Protein AF-G5QCC0-F1 (afdb_monomer_lite)

pLDDT: mean 82.13, std 9.32, range [46.75, 91.38]

Foldseek 3Di:
DDLDKDKDFFQDDCVVDDADPPAKDQPQPVDDPDNGRMMGIGRDVVSVVVVVVRNVVSVVVD

Sequence (62 aa):
MTDPHLRLWLKINPQHIQLEEGFSRDVTNIGHWGTGDVELIVRNEHDLDKAKLLIEKAWQEN

Structure (mmCIF, N/CA/C/O backbone):
data_AF-G5QCC0-F1
#
_entry.id   AF-G5QCC0-F1
#
loop_
_atom_site.group_PDB
_atom_site.id
_atom_site.type_symbol
_atom_site.label_atom_id
_atom_site.label_alt_id
_atom_site.label_comp_id
_atom_site.label_asym_id
_atom_site.label_entity_id
_atom_site.label_seq_id
_atom_site.pdbx_PDB_ins_code
_atom_site.Cartn_x
_atom_site.Cartn_y
_atom_site.Cartn_z
_atom_site.occupancy
_atom_site.B_iso_or_equiv
_atom_site.auth_seq_id
_atom_site.auth_comp_id
_atom_site.auth_asym_id
_atom_site.auth_atom_id
_atom_site.pdbx_PDB_model_num
ATOM 1 N N . MET A 1 1 ? 15.298 -11.408 -14.348 1.00 46.75 1 MET A N 1
ATOM 2 C CA . MET A 1 1 ? 15.236 -9.936 -14.259 1.00 46.75 1 MET A CA 1
ATOM 3 C C . MET A 1 1 ? 14.491 -9.606 -12.983 1.00 46.75 1 MET A C 1
ATOM 5 O O . MET A 1 1 ? 13.336 -9.989 -12.868 1.00 46.75 1 MET A O 1
ATOM 9 N N . THR A 1 2 ? 15.165 -9.028 -11.997 1.00 66.38 2 THR A N 1
ATOM 10 C CA . THR A 1 2 ? 14.531 -8.573 -10.754 1.00 66.38 2 THR A CA 1
ATOM 11 C C . THR A 1 2 ? 13.858 -7.246 -11.078 1.00 66.38 2 THR A C 1
ATOM 13 O O . THR A 1 2 ? 14.557 -6.338 -11.508 1.00 66.38 2 THR A O 1
ATOM 16 N N . ASP A 1 3 ? 12.534 -7.152 -10.970 1.00 76.88 3 ASP A N 1
ATOM 17 C CA . ASP A 1 3 ? 11.805 -5.879 -11.050 1.00 76.88 3 ASP A CA 1
ATOM 18 C C . ASP A 1 3 ? 12.006 -5.182 -9.696 1.00 76.88 3 ASP A C 1
ATOM 20 O O . ASP A 1 3 ? 11.465 -5.670 -8.701 1.00 76.88 3 ASP A O 1
ATOM 24 N N . PRO A 1 4 ? 12.866 -4.150 -9.592 1.00 81.94 4 PRO A N 1
ATOM 25 C CA . PRO A 1 4 ? 13.139 -3.518 -8.313 1.00 81.94 4 PRO A CA 1
ATOM 26 C C . PRO A 1 4 ? 11.928 -2.663 -7.935 1.00 81.94 4 PRO A C 1
ATOM 28 O O . PRO A 1 4 ? 11.742 -1.566 -8.454 1.00 81.94 4 PRO A O 1
ATOM 31 N N . HIS A 1 5 ? 11.099 -3.183 -7.038 1.00 86.94 5 HIS A N 1
ATOM 32 C CA . HIS A 1 5 ? 9.955 -2.475 -6.480 1.00 86.94 5 HIS A CA 1
ATOM 33 C C . HIS A 1 5 ? 9.948 -2.592 -4.961 1.00 86.94 5 HIS A C 1
ATOM 35 O O . HIS A 1 5 ? 10.360 -3.605 -4.389 1.00 86.94 5 HIS A O 1
ATOM 41 N N . LEU A 1 6 ? 9.442 -1.554 -4.305 1.00 87.50 6 LEU A N 1
ATOM 42 C CA . LEU A 1 6 ? 9.125 -1.594 -2.889 1.00 87.50 6 LEU A CA 1
ATOM 43 C C . LEU A 1 6 ? 7.676 -2.058 -2.735 1.00 87.50 6 LEU A C 1
ATOM 45 O O . LEU A 1 6 ? 6.778 -1.522 -3.378 1.00 87.50 6 LEU A O 1
ATOM 49 N N . ARG A 1 7 ? 7.453 -3.054 -1.880 1.00 87.94 7 ARG A N 1
ATOM 50 C CA . ARG A 1 7 ? 6.120 -3.566 -1.562 1.00 87.94 7 ARG A CA 1
ATOM 51 C C . ARG A 1 7 ? 5.752 -3.202 -0.132 1.00 87.94 7 ARG A C 1
ATOM 53 O O . ARG A 1 7 ? 6.547 -3.432 0.777 1.00 87.94 7 ARG A O 1
ATOM 60 N N . LEU A 1 8 ? 4.563 -2.644 0.054 1.00 86.75 8 LEU A N 1
ATOM 61 C CA . LEU A 1 8 ? 4.046 -2.209 1.350 1.00 86.75 8 LEU A CA 1
ATOM 62 C C . LEU A 1 8 ? 2.662 -2.816 1.569 1.00 86.75 8 LEU A C 1
ATOM 64 O O . LEU A 1 8 ? 1.866 -2.867 0.637 1.00 86.75 8 LEU A O 1
ATOM 68 N N . TRP A 1 9 ? 2.364 -3.229 2.798 1.00 87.00 9 TRP A N 1
ATOM 69 C CA . TRP A 1 9 ? 1.015 -3.622 3.206 1.00 87.00 9 TRP A CA 1
ATOM 70 C C . TRP A 1 9 ? 0.484 -2.597 4.195 1.00 87.00 9 TRP A C 1
ATOM 72 O O . TR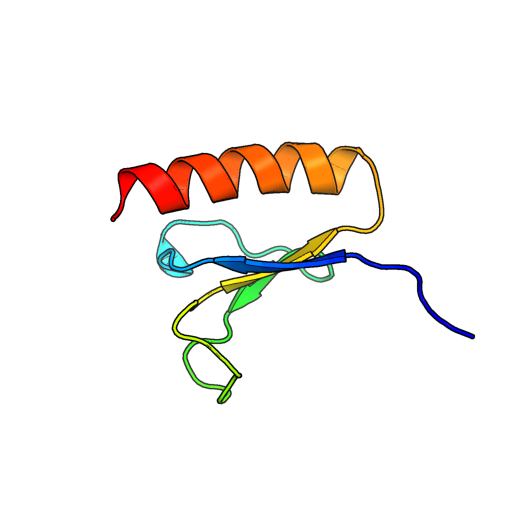P A 1 9 ? 1.110 -2.349 5.227 1.00 87.00 9 TRP A O 1
ATOM 82 N N . LEU A 1 10 ? -0.652 -1.990 3.867 1.00 85.19 10 LEU A N 1
ATOM 83 C CA . LEU A 1 10 ? -1.305 -0.988 4.698 1.00 85.19 10 LEU A CA 1
ATOM 84 C C . LEU A 1 10 ? -2.648 -1.515 5.187 1.00 85.19 10 LEU A C 1
ATOM 86 O O . LEU A 1 10 ? -3.417 -2.110 4.433 1.00 85.19 10 LEU A O 1
ATOM 90 N N . LYS A 1 11 ? -2.934 -1.264 6.463 1.00 85.19 11 LYS A N 1
ATOM 91 C CA . LYS A 1 11 ? -4.227 -1.551 7.083 1.00 85.19 11 LYS A CA 1
ATOM 92 C C . LYS A 1 11 ? -5.162 -0.364 6.858 1.00 85.19 11 LYS A C 1
ATOM 94 O O . LYS A 1 11 ? -5.348 0.463 7.741 1.00 85.19 11 LYS A O 1
ATOM 99 N N . ILE A 1 12 ? -5.682 -0.269 5.642 1.0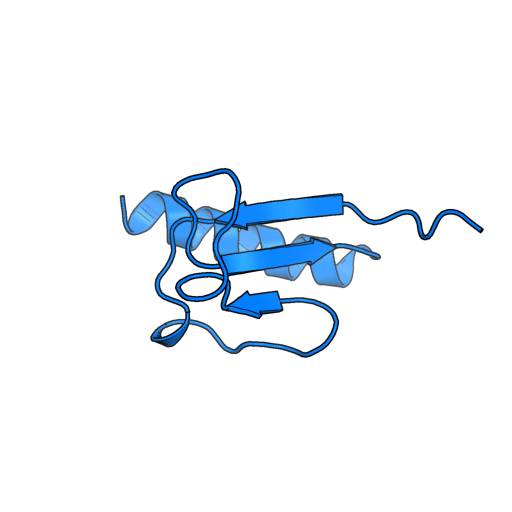0 84.56 12 ILE A N 1
ATOM 100 C CA . ILE A 1 12 ? -6.679 0.721 5.218 1.00 84.56 12 ILE A CA 1
ATOM 101 C C . ILE A 1 12 ? -7.768 0.014 4.440 1.00 84.56 12 ILE A C 1
ATOM 103 O O . ILE A 1 12 ? -7.501 -0.989 3.783 1.00 84.56 12 ILE A O 1
ATOM 107 N N . ASN A 1 13 ? -8.985 0.548 4.475 1.00 82.00 13 ASN A N 1
ATOM 108 C CA . ASN A 1 13 ? -10.072 -0.058 3.726 1.00 82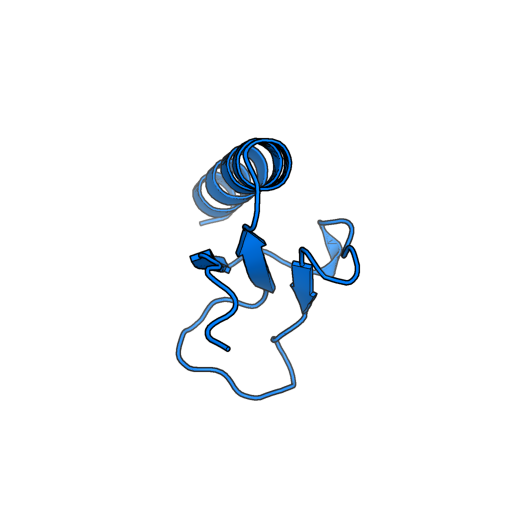.00 13 ASN A CA 1
ATOM 109 C C . ASN A 1 13 ? -9.851 0.166 2.211 1.00 82.00 13 ASN A C 1
ATOM 111 O O . ASN A 1 13 ? -9.838 1.324 1.778 1.00 82.00 13 ASN A O 1
ATOM 115 N N . PRO A 1 14 ? -9.724 -0.891 1.379 1.00 83.00 14 PRO A N 1
ATOM 116 C CA . PRO A 1 14 ? -9.591 -0.758 -0.075 1.00 83.00 14 PRO A CA 1
ATOM 117 C C . PRO A 1 14 ? -10.759 0.005 -0.713 1.00 83.00 14 PRO A C 1
ATOM 119 O O . PRO A 1 14 ? -10.592 0.603 -1.768 1.00 83.00 14 PRO A O 1
ATOM 122 N N . GLN A 1 15 ? -11.926 0.048 -0.062 1.00 80.88 15 GLN A N 1
ATOM 123 C CA . GLN A 1 15 ? -13.091 0.818 -0.518 1.00 80.88 15 GLN A CA 1
ATOM 124 C C . GLN A 1 15 ? -12.931 2.336 -0.327 1.00 80.88 15 GLN A C 1
ATOM 126 O O . GLN A 1 15 ? -13.634 3.110 -0.971 1.00 80.88 15 GLN A O 1
ATOM 131 N N . HIS A 1 16 ? -12.034 2.777 0.562 1.00 80.75 16 HIS A N 1
ATOM 132 C CA . HIS A 1 16 ? -11.776 4.195 0.851 1.00 80.75 16 HIS A CA 1
ATOM 133 C C . HIS A 1 16 ? -10.663 4.791 -0.024 1.00 80.75 16 HIS A C 1
ATOM 135 O O . HIS A 1 16 ? -10.367 5.990 0.063 1.00 80.75 16 HIS A O 1
ATOM 141 N N . ILE A 1 17 ? -10.033 3.968 -0.863 1.00 82.81 17 ILE A N 1
ATOM 142 C CA . ILE A 1 17 ? -8.960 4.376 -1.762 1.00 82.81 17 ILE A CA 1
ATOM 143 C C . ILE A 1 17 ? -9.286 3.983 -3.195 1.00 82.81 17 ILE A C 1
ATOM 145 O O . ILE A 1 17 ? -10.051 3.060 -3.458 1.00 82.81 17 ILE A O 1
ATOM 149 N N . GLN A 1 18 ? -8.676 4.684 -4.140 1.00 82.31 18 GLN A N 1
ATOM 150 C CA . GLN A 1 18 ? -8.763 4.301 -5.536 1.00 82.31 18 GLN A CA 1
ATOM 151 C C . GLN A 1 18 ? -7.650 3.297 -5.836 1.00 82.31 18 GLN A C 1
ATOM 153 O O . GLN A 1 18 ? -6.464 3.625 -5.747 1.00 82.31 18 GLN A O 1
ATOM 158 N N . LEU A 1 19 ? -8.043 2.061 -6.138 1.00 84.12 19 LEU A N 1
ATOM 159 C CA . LEU A 1 19 ? -7.108 1.019 -6.545 1.00 84.12 19 LEU A CA 1
ATOM 160 C C . LEU A 1 19 ? -6.640 1.287 -7.979 1.00 84.12 19 LEU A C 1
ATOM 162 O O . LEU A 1 19 ? -7.453 1.555 -8.864 1.00 84.12 19 L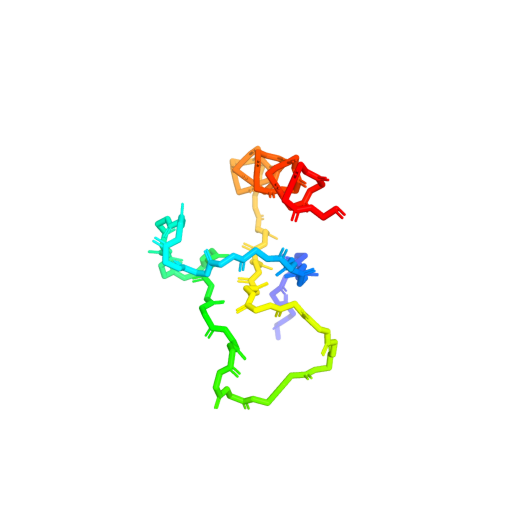EU A O 1
ATOM 166 N N . GLU A 1 20 ? -5.333 1.229 -8.200 1.00 84.81 20 GLU A N 1
ATOM 167 C CA . GLU A 1 20 ? -4.682 1.528 -9.470 1.00 84.81 20 GLU A CA 1
ATOM 168 C C . GLU A 1 20 ? -3.836 0.323 -9.880 1.00 84.81 20 GLU A C 1
ATOM 170 O O . GLU A 1 20 ? -2.933 -0.102 -9.156 1.00 84.81 20 GLU A O 1
ATOM 175 N N . GLU A 1 21 ? -4.141 -0.251 -11.043 1.00 82.19 21 GLU A N 1
ATOM 176 C CA . GLU A 1 21 ? -3.460 -1.450 -11.522 1.00 82.19 21 GLU A CA 1
ATOM 177 C C . GLU A 1 21 ? -1.951 -1.197 -11.671 1.00 82.19 21 GLU A C 1
ATOM 179 O O . GLU A 1 21 ? -1.519 -0.257 -12.333 1.00 82.19 21 GLU A O 1
ATOM 184 N N . GLY A 1 22 ? -1.140 -2.040 -11.027 1.00 83.44 22 GLY A N 1
ATOM 185 C CA . GLY A 1 22 ? 0.321 -1.912 -11.012 1.00 83.44 22 GLY A CA 1
ATOM 186 C C . GLY A 1 22 ? 0.895 -1.072 -9.864 1.00 83.44 22 GLY A C 1
ATOM 187 O O . GLY A 1 22 ? 2.093 -1.202 -9.604 1.00 83.44 22 GLY A O 1
ATOM 188 N N . PHE A 1 23 ? 0.062 -0.304 -9.150 1.00 87.81 23 PHE A N 1
ATOM 189 C CA . PHE A 1 23 ? 0.443 0.469 -7.960 1.00 87.81 23 PHE A CA 1
ATOM 190 C C . PHE A 1 23 ? -0.238 -0.035 -6.683 1.00 87.81 23 PHE A C 1
ATOM 192 O O . PHE A 1 23 ? 0.432 -0.195 -5.670 1.00 87.81 23 PHE A O 1
ATOM 199 N N . SER A 1 24 ? -1.544 -0.306 -6.696 1.00 88.94 24 SER A N 1
ATOM 200 C CA . SER A 1 24 ? -2.294 -0.726 -5.509 1.00 88.94 24 SER A CA 1
ATOM 201 C C . SER A 1 24 ? -3.244 -1.885 -5.795 1.00 88.94 24 SER A C 1
ATOM 203 O O . SER A 1 24 ? -3.827 -2.004 -6.873 1.00 88.94 24 SER A O 1
ATOM 205 N N . ARG A 1 25 ? -3.384 -2.783 -4.818 1.00 87.44 25 ARG A N 1
ATOM 206 C CA . ARG A 1 25 ? -4.175 -4.006 -4.942 1.00 87.44 25 ARG A CA 1
ATOM 207 C C . ARG A 1 25 ? -4.883 -4.334 -3.632 1.00 87.44 25 ARG A C 1
ATOM 209 O O . ARG A 1 25 ? -4.251 -4.379 -2.581 1.00 87.44 25 ARG A O 1
ATOM 216 N N . ASP A 1 26 ? -6.180 -4.617 -3.722 1.00 86.31 26 ASP A N 1
ATOM 217 C CA . ASP A 1 26 ? -6.943 -5.227 -2.628 1.00 86.31 26 ASP A CA 1
ATOM 218 C C . ASP A 1 26 ? -6.409 -6.636 -2.386 1.00 86.31 26 ASP A C 1
ATOM 220 O O . ASP A 1 26 ? -6.412 -7.461 -3.308 1.00 86.31 26 ASP A O 1
ATOM 224 N N . VAL A 1 27 ? -5.935 -6.887 -1.164 1.00 85.00 27 VAL A N 1
ATOM 225 C CA . VAL A 1 27 ? -5.454 -8.198 -0.727 1.00 85.00 27 VAL A CA 1
ATOM 226 C C . VAL A 1 27 ? -6.276 -8.815 0.409 1.00 85.00 27 VAL A C 1
ATOM 228 O O . VAL A 1 27 ? -5.878 -9.853 0.952 1.00 85.00 27 VAL A O 1
ATOM 231 N N . THR A 1 28 ? -7.442 -8.248 0.733 1.00 79.38 28 THR A N 1
ATOM 232 C CA . THR A 1 28 ? -8.306 -8.675 1.848 1.00 79.38 28 THR A CA 1
ATOM 233 C C . THR A 1 28 ? -8.760 -10.128 1.708 1.00 79.38 28 THR A C 1
ATOM 235 O O . THR A 1 28 ? -8.796 -10.867 2.687 1.00 79.38 28 THR A O 1
ATOM 238 N N . ASN A 1 29 ? -9.060 -10.580 0.485 1.00 71.81 29 ASN A N 1
ATOM 239 C CA . ASN A 1 29 ? -9.632 -11.913 0.237 1.00 71.81 29 ASN A CA 1
ATOM 240 C C . ASN A 1 29 ? -8.668 -12.929 -0.399 1.00 71.81 29 ASN A C 1
ATOM 242 O O . ASN A 1 29 ? -9.084 -14.039 -0.724 1.00 71.81 29 ASN A O 1
ATOM 246 N N . ILE A 1 30 ? -7.393 -12.579 -0.598 1.00 72.50 30 ILE A N 1
ATOM 247 C CA . ILE A 1 30 ? -6.434 -13.445 -1.320 1.00 72.50 30 ILE A CA 1
ATOM 248 C C . ILE A 1 30 ? -5.468 -14.205 -0.405 1.00 72.50 30 ILE A C 1
ATOM 250 O O . ILE A 1 30 ? -4.740 -15.064 -0.893 1.00 72.50 30 ILE A O 1
ATOM 254 N N . GLY A 1 31 ? -5.492 -13.939 0.906 1.00 61.22 31 GLY A N 1
ATOM 255 C CA . GLY A 1 31 ? -4.563 -14.519 1.877 1.00 61.22 31 GLY A CA 1
ATOM 256 C C . GLY A 1 31 ? -3.150 -13.953 1.707 1.00 61.22 31 GLY A C 1
ATOM 257 O O . GLY A 1 31 ? -2.433 -14.300 0.772 1.00 61.22 31 GLY A O 1
ATOM 258 N N . HIS A 1 32 ? -2.734 -13.073 2.616 1.00 68.06 32 HIS A N 1
ATOM 259 C CA . HIS A 1 32 ? -1.417 -12.438 2.591 1.00 68.06 32 HIS A CA 1
ATOM 260 C C . HIS A 1 32 ? -0.767 -12.481 3.981 1.00 68.06 32 HIS A C 1
ATOM 262 O O . HIS A 1 32 ? -1.423 -12.727 4.994 1.00 68.06 32 HIS A O 1
ATOM 268 N N . TRP A 1 33 ? 0.546 -12.266 4.033 1.00 59.69 33 TRP A N 1
ATOM 269 C CA . TRP A 1 33 ? 1.282 -12.196 5.292 1.00 59.69 33 TRP A CA 1
ATOM 270 C C . TRP A 1 33 ? 1.114 -10.802 5.902 1.00 59.69 33 TRP A C 1
ATOM 272 O O . TRP A 1 33 ? 1.726 -9.849 5.431 1.00 59.69 33 TRP A O 1
ATOM 282 N N . GLY A 1 34 ? 0.273 -10.680 6.931 1.00 62.59 34 GLY A N 1
ATOM 283 C CA . GLY A 1 34 ? 0.009 -9.418 7.625 1.00 62.59 34 GLY A CA 1
ATOM 284 C C . GLY A 1 34 ? -1.462 -9.245 8.006 1.00 62.59 34 GLY A C 1
ATOM 285 O O . GLY A 1 34 ? -2.258 -10.171 7.894 1.00 62.59 34 GLY A O 1
ATOM 286 N N . THR A 1 35 ? -1.806 -8.051 8.484 1.00 67.31 35 THR A N 1
ATOM 287 C CA . THR A 1 35 ? -3.185 -7.601 8.763 1.00 67.31 35 THR A CA 1
ATOM 288 C C . THR A 1 35 ? -3.594 -6.434 7.854 1.00 67.31 35 THR A C 1
ATOM 290 O O . THR A 1 35 ? -4.509 -5.686 8.187 1.00 67.31 35 THR A O 1
ATOM 293 N N . GLY A 1 36 ? -2.861 -6.219 6.757 1.00 74.94 36 GLY A N 1
ATOM 294 C CA . GLY A 1 36 ? -3.022 -5.068 5.873 1.00 74.94 36 GLY A CA 1
ATOM 295 C C . GLY A 1 36 ? -3.861 -5.408 4.649 1.00 74.94 36 GLY A C 1
ATOM 296 O O . GLY A 1 36 ? -3.407 -6.123 3.770 1.00 74.94 36 GLY A O 1
ATOM 297 N N . ASP A 1 37 ? -5.059 -4.849 4.563 1.00 84.31 37 ASP A N 1
ATOM 298 C CA . ASP A 1 37 ? -6.025 -5.112 3.493 1.00 84.31 37 ASP A C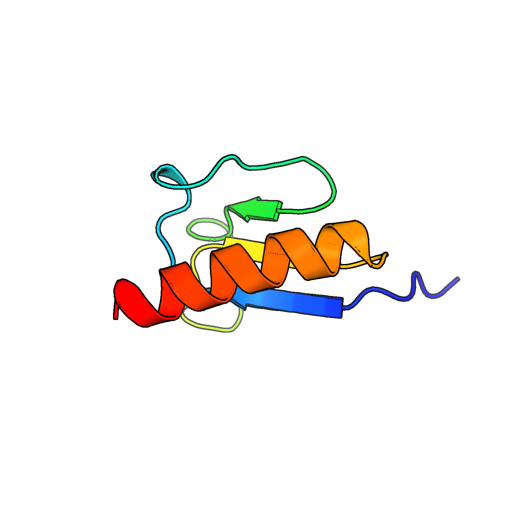A 1
ATOM 299 C C . ASP A 1 37 ? -5.596 -4.633 2.093 1.00 84.31 37 ASP A C 1
ATOM 301 O O . ASP A 1 37 ? -6.130 -5.095 1.082 1.00 84.31 37 ASP A O 1
ATOM 305 N N . VAL A 1 38 ? -4.608 -3.737 2.012 1.00 87.31 38 VAL A N 1
ATOM 306 C CA . VAL A 1 38 ? -4.119 -3.164 0.752 1.00 87.31 38 VAL A CA 1
ATOM 307 C C . VAL A 1 38 ? -2.624 -3.411 0.583 1.00 87.31 38 VAL A C 1
ATOM 309 O O . VAL A 1 38 ? -1.819 -3.067 1.449 1.00 87.31 38 VAL A O 1
ATOM 312 N N . GLU A 1 39 ? -2.244 -3.945 -0.576 1.00 88.81 39 GLU A N 1
ATOM 313 C CA . GLU A 1 39 ? -0.860 -4.030 -1.044 1.00 88.81 39 GLU A CA 1
ATOM 314 C C . GLU A 1 39 ? -0.554 -2.844 -1.970 1.00 88.81 39 GLU A C 1
ATOM 316 O O . GLU A 1 39 ? -1.308 -2.571 -2.904 1.00 88.81 39 GLU A O 1
ATOM 321 N N . LEU A 1 40 ? 0.564 -2.158 -1.729 1.00 89.50 40 LEU A N 1
ATOM 322 C CA . LEU A 1 40 ? 1.114 -1.120 -2.599 1.00 89.50 40 LEU A CA 1
ATOM 323 C C . LEU A 1 40 ? 2.448 -1.568 -3.195 1.00 89.50 40 LEU A C 1
ATOM 325 O O . LEU A 1 40 ? 3.284 -2.153 -2.504 1.00 89.50 40 LEU A O 1
ATOM 329 N N . ILE A 1 41 ? 2.664 -1.238 -4.464 1.00 91.38 41 ILE A N 1
ATOM 330 C CA . ILE A 1 41 ? 3.882 -1.480 -5.228 1.00 91.38 41 ILE A CA 1
ATOM 331 C C . ILE A 1 41 ? 4.415 -0.126 -5.692 1.00 91.38 41 ILE A C 1
ATOM 333 O O . ILE A 1 41 ? 3.848 0.518 -6.566 1.00 91.38 41 ILE A O 1
ATOM 337 N N . VAL A 1 42 ? 5.532 0.291 -5.108 1.00 90.44 42 VAL A N 1
ATOM 338 C CA . VAL A 1 42 ? 6.206 1.554 -5.410 1.00 90.44 42 VAL A CA 1
ATOM 339 C C . VAL A 1 42 ? 7.391 1.275 -6.329 1.00 90.44 42 VAL A C 1
ATOM 341 O O . VAL A 1 42 ? 8.331 0.573 -5.943 1.00 90.44 42 VAL A O 1
ATOM 344 N N . ARG A 1 43 ? 7.347 1.819 -7.550 1.00 89.69 43 ARG A N 1
ATOM 345 C CA . ARG A 1 43 ? 8.391 1.647 -8.578 1.00 89.69 43 ARG A CA 1
ATOM 346 C C . ARG A 1 43 ? 9.155 2.936 -8.866 1.00 89.69 43 ARG A C 1
ATOM 348 O O . ARG A 1 43 ? 10.288 2.886 -9.334 1.00 89.69 43 ARG A O 1
ATOM 355 N N . ASN A 1 44 ? 8.532 4.084 -8.624 1.00 89.56 44 ASN A N 1
ATOM 356 C CA . ASN A 1 44 ? 9.083 5.401 -8.928 1.00 89.56 44 ASN A CA 1
ATOM 357 C C . ASN A 1 44 ? 8.739 6.421 -7.823 1.00 89.56 44 ASN A C 1
ATOM 359 O O . ASN A 1 44 ? 8.016 6.121 -6.874 1.00 89.56 44 ASN A O 1
ATOM 363 N N . GLU A 1 45 ? 9.272 7.637 -7.938 1.00 88.38 45 GLU A N 1
ATOM 364 C CA . GLU A 1 45 ? 9.050 8.708 -6.956 1.00 88.38 45 GLU A CA 1
ATOM 365 C C . GLU A 1 45 ? 7.581 9.161 -6.874 1.00 88.38 45 GLU A C 1
ATOM 367 O O . GLU A 1 45 ? 7.101 9.501 -5.797 1.00 88.38 45 GLU A O 1
ATOM 372 N N . HIS A 1 46 ? 6.840 9.104 -7.981 1.00 88.25 46 HIS A N 1
ATOM 373 C CA . HIS A 1 46 ? 5.420 9.454 -8.006 1.00 88.25 46 HIS A CA 1
ATOM 374 C C . HIS A 1 46 ? 4.575 8.437 -7.224 1.00 88.25 46 HIS A C 1
ATOM 376 O O . HIS A 1 46 ? 3.710 8.820 -6.437 1.00 88.25 46 HIS A O 1
ATOM 382 N N . ASP A 1 47 ? 4.879 7.146 -7.367 1.00 88.69 47 ASP A N 1
ATOM 383 C CA . ASP A 1 47 ? 4.271 6.085 -6.560 1.00 88.69 47 ASP A CA 1
ATOM 384 C C . ASP A 1 47 ? 4.606 6.272 -5.073 1.00 88.69 47 ASP A C 1
ATOM 386 O O . ASP A 1 47 ? 3.769 6.028 -4.206 1.00 88.69 47 ASP A O 1
ATOM 390 N N . LEU A 1 48 ? 5.825 6.728 -4.761 1.00 89.75 48 LEU A N 1
ATOM 391 C CA . LEU A 1 48 ? 6.244 6.992 -3.385 1.00 89.75 48 LEU A CA 1
ATOM 392 C C . LEU A 1 48 ? 5.449 8.149 -2.766 1.00 89.75 48 LEU A C 1
ATOM 394 O O . LEU A 1 48 ? 5.071 8.067 -1.598 1.00 89.75 48 LEU A O 1
ATOM 398 N N . ASP A 1 49 ? 5.176 9.205 -3.532 1.00 90.69 49 ASP A N 1
ATOM 399 C CA . 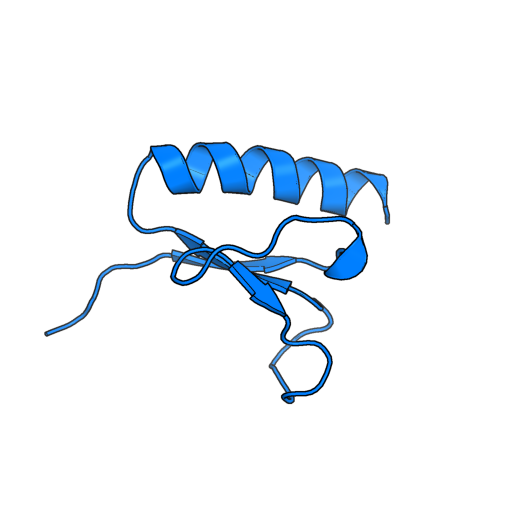ASP A 1 49 ? 4.368 10.340 -3.077 1.00 90.69 49 ASP A CA 1
ATOM 400 C C . ASP A 1 49 ? 2.918 9.917 -2.788 1.00 90.69 49 ASP A C 1
ATOM 402 O O . ASP A 1 49 ? 2.393 10.169 -1.699 1.00 90.69 49 ASP A O 1
ATOM 406 N N . LYS A 1 50 ? 2.314 9.127 -3.692 1.00 88.81 50 LYS A N 1
ATOM 407 C CA . LYS A 1 50 ? 1.005 8.494 -3.456 1.00 88.81 50 LYS A CA 1
ATOM 408 C C . LYS A 1 50 ? 1.028 7.597 -2.216 1.00 88.81 50 LYS A C 1
ATOM 410 O O . LYS A 1 50 ? 0.108 7.639 -1.398 1.00 88.81 50 LYS A O 1
ATOM 415 N N . ALA A 1 51 ? 2.077 6.788 -2.057 1.00 89.50 51 ALA A N 1
ATOM 416 C CA . ALA A 1 51 ? 2.208 5.874 -0.930 1.00 89.50 51 ALA A CA 1
ATOM 417 C C . ALA A 1 51 ? 2.298 6.620 0.406 1.00 89.50 51 ALA A C 1
ATOM 419 O O . ALA A 1 51 ? 1.664 6.185 1.362 1.00 89.50 51 ALA A O 1
ATOM 420 N N . LYS A 1 52 ? 3.004 7.758 0.484 1.00 89.62 52 LYS A N 1
ATOM 421 C CA . LYS A 1 52 ? 3.046 8.592 1.701 1.00 89.62 52 LYS A CA 1
ATOM 422 C C . LYS A 1 52 ? 1.652 9.024 2.146 1.00 89.62 52 LYS A C 1
ATOM 424 O O . LYS A 1 52 ? 1.312 8.829 3.310 1.00 89.62 52 LYS A O 1
ATOM 429 N N . LEU A 1 53 ? 0.830 9.512 1.217 1.00 89.19 53 LEU A N 1
ATOM 430 C CA . LEU A 1 53 ? -0.542 9.928 1.518 1.00 89.19 53 LEU A CA 1
ATOM 431 C C . LEU A 1 53 ? -1.388 8.762 2.057 1.00 89.19 53 LEU A C 1
ATOM 433 O O . LEU A 1 53 ? -2.179 8.929 2.984 1.00 89.19 53 LEU A O 1
ATOM 437 N N . LEU A 1 54 ? -1.213 7.566 1.489 1.00 87.31 54 LEU A N 1
ATOM 438 C CA . LEU A 1 54 ? -1.907 6.358 1.941 1.00 87.31 54 LEU A CA 1
ATOM 439 C C . LEU A 1 54 ? -1.400 5.863 3.302 1.00 87.31 54 LEU A C 1
ATOM 441 O O . LEU A 1 54 ? -2.202 5.416 4.118 1.00 87.31 54 LEU A O 1
ATOM 445 N N . ILE A 1 55 ? -0.097 5.977 3.572 1.00 87.56 55 ILE A N 1
ATOM 446 C CA . ILE A 1 55 ? 0.507 5.660 4.874 1.00 87.56 55 ILE A CA 1
ATOM 447 C C . ILE A 1 55 ? -0.042 6.595 5.957 1.00 87.56 55 ILE A C 1
ATOM 449 O O . ILE A 1 55 ? -0.414 6.128 7.031 1.00 87.56 55 ILE A O 1
ATOM 453 N N . GLU A 1 56 ? -0.138 7.897 5.682 1.00 88.69 56 GLU A N 1
ATOM 454 C CA . GLU A 1 56 ? -0.735 8.856 6.619 1.00 88.69 56 GLU A CA 1
ATOM 455 C C . GLU A 1 56 ? -2.207 8.538 6.899 1.00 88.69 56 GLU A C 1
ATOM 457 O O . GLU A 1 56 ? -2.626 8.563 8.056 1.00 88.69 56 GLU A O 1
ATOM 462 N N . LYS A 1 57 ? -2.985 8.166 5.873 1.00 85.44 57 LYS A N 1
ATOM 463 C CA . LYS A 1 57 ? -4.363 7.689 6.072 1.00 85.44 57 LYS A CA 1
ATOM 464 C C . LYS A 1 57 ? -4.421 6.437 6.948 1.00 85.44 57 LYS A C 1
ATOM 466 O O . LYS A 1 57 ? -5.217 6.395 7.879 1.00 85.44 57 LYS A O 1
ATOM 471 N N . ALA A 1 58 ? -3.543 5.464 6.700 1.00 84.62 58 ALA A N 1
ATOM 472 C CA . ALA A 1 58 ? -3.446 4.245 7.504 1.00 84.62 58 ALA A CA 1
ATOM 473 C C . ALA A 1 58 ? -3.143 4.531 8.976 1.00 84.62 58 ALA A C 1
ATOM 475 O O . ALA A 1 58 ? -3.639 3.839 9.859 1.00 84.62 58 ALA A O 1
ATOM 476 N N . TRP A 1 59 ? -2.334 5.557 9.234 1.00 85.62 59 TRP A N 1
ATOM 477 C CA . TRP A 1 59 ? -2.035 6.005 10.585 1.00 85.62 59 TRP A CA 1
ATOM 478 C C . TRP A 1 59 ? -3.232 6.685 11.259 1.00 85.62 59 TRP A C 1
ATOM 480 O O . TRP A 1 59 ? -3.431 6.509 12.452 1.00 85.62 59 TRP A O 1
ATOM 490 N N . GLN A 1 60 ? -4.027 7.462 10.520 1.00 82.62 60 GLN A N 1
ATOM 491 C CA . GLN A 1 60 ? -5.203 8.149 11.070 1.00 82.62 60 GLN A CA 1
ATOM 492 C C . GLN A 1 60 ? -6.397 7.218 11.328 1.00 82.62 60 GLN A C 1
ATOM 494 O O . GLN A 1 60 ? -7.202 7.507 12.210 1.00 82.62 60 GLN A O 1
ATOM 499 N N . GLU A 1 61 ? -6.540 6.134 10.559 1.00 74.12 61 GLU A N 1
ATOM 500 C CA . GLU A 1 61 ? -7.637 5.162 10.708 1.00 74.12 61 GLU A CA 1
ATOM 501 C C . GLU A 1 61 ? -7.405 4.121 11.829 1.00 74.12 61 GLU A C 1
ATOM 503 O O . GLU A 1 61 ? -8.277 3.278 12.057 1.00 74.12 61 GLU A O 1
ATOM 508 N N . ASN A 1 62 ? -6.268 4.158 12.538 1.00 59.72 62 ASN A N 1
ATOM 509 C CA . ASN A 1 62 ? -5.854 3.145 13.520 1.00 59.72 62 ASN A CA 1
ATOM 510 C C . ASN A 1 62 ? -5.563 3.752 14.900 1.00 59.72 62 ASN A C 1
ATOM 512 O O . ASN A 1 62 ? -5.869 3.062 15.899 1.00 59.72 62 ASN A O 1
#

Organism: NCBI:txid913242

Secondary structure (DSSP, 8-state):
-----EEEEE-S-GGGS---TTTEEE-TTT--SSS-SEEEEE-SHHHHHHHHHHHHHHHHT-

Radius of gyration: 11.28 Å; chains: 1; bounding box: 28×25×28 Å